Protein AF-A0A960D5Z2-F1 (afdb_monomer_lite)

Foldseek 3Di:
DDPPCVQLVQWDWDDDPPPDIDTDQDDPPVSDQDPSNVVSVVPCPVVSVPDD

Radius of gyration: 11.44 Å; chains: 1; bounding box: 29×16×30 Å

Secondary structure (DSSP, 8-state):
--SGGGG-TTEEEEE-STT-EEEEE--HHHH---HHHHHHHHHSHHHHTT--

Sequence (52 aa):
MTDWYGDFPSLRLEARETGVLEIVLAAPGLNSVGPQMHRDLADIWPVIDRDE

pLDDT: mean 92.48, std 10.0, range [51.44, 98.62]

Structure (mmCIF, N/CA/C/O backbone):
data_AF-A0A960D5Z2-F1
#
_entry.id   AF-A0A960D5Z2-F1
#
loop_
_atom_site.group_PDB
_atom_site.id
_atom_site.type_symbol
_atom_site.label_atom_id
_atom_site.label_alt_id
_atom_site.label_comp_id
_atom_site.label_asym_id
_atom_site.label_entity_id
_atom_site.label_seq_id
_atom_site.pdbx_PDB_ins_code
_atom_site.Cartn_x
_atom_site.Cartn_y
_atom_site.Cartn_z
_atom_site.occupancy
_atom_site.B_iso_or_equiv
_atom_site.auth_seq_id
_atom_site.auth_comp_id
_atom_site.auth_asym_id
_atom_site.auth_atom_id
_atom_site.pdbx_PDB_model_num
ATOM 1 N N . MET A 1 1 ? -7.592 -9.341 15.341 1.00 52.06 1 MET A N 1
ATOM 2 C CA . MET A 1 1 ? -7.198 -8.608 14.128 1.00 52.06 1 MET A CA 1
ATOM 3 C C . MET A 1 1 ? -7.122 -9.624 13.020 1.00 52.06 1 MET A C 1
ATOM 5 O O . MET A 1 1 ? -6.190 -10.418 12.984 1.00 52.06 1 MET A O 1
ATOM 9 N N . THR A 1 2 ? -8.212 -9.736 12.276 1.00 51.44 2 THR A N 1
ATOM 10 C CA . THR A 1 2 ? -8.354 -10.728 11.213 1.00 51.44 2 THR A CA 1
ATOM 11 C C . THR A 1 2 ? -7.367 -10.388 10.098 1.00 51.44 2 THR A C 1
ATOM 13 O O . THR A 1 2 ? -7.100 -9.220 9.847 1.00 51.44 2 THR A O 1
ATOM 16 N N . ASP A 1 3 ? -6.810 -11.421 9.481 1.00 69.00 3 ASP A N 1
ATOM 17 C CA . ASP A 1 3 ? -5.702 -11.472 8.512 1.00 69.00 3 ASP A CA 1
ATOM 18 C C . ASP A 1 3 ? -5.928 -10.702 7.180 1.00 69.00 3 ASP A C 1
ATOM 20 O O . ASP A 1 3 ? -5.353 -11.045 6.155 1.00 69.00 3 ASP A O 1
ATOM 24 N N . TRP A 1 4 ? -6.787 -9.672 7.151 1.00 74.12 4 TRP A N 1
ATOM 25 C CA . TRP A 1 4 ? -7.179 -8.918 5.945 1.00 74.12 4 TRP A CA 1
ATOM 26 C C . TRP A 1 4 ? -5.999 -8.249 5.241 1.00 74.12 4 TRP A C 1
ATOM 28 O O . TRP A 1 4 ? -5.994 -8.085 4.026 1.00 74.12 4 TRP A O 1
ATOM 38 N N . TYR A 1 5 ? -4.973 -7.880 6.003 1.00 87.69 5 TYR A N 1
ATOM 39 C CA . TYR A 1 5 ? -3.764 -7.284 5.453 1.00 87.69 5 TYR A CA 1
ATOM 40 C C . TYR A 1 5 ? -2.872 -8.287 4.703 1.00 87.69 5 TYR A C 1
ATOM 42 O O . TYR A 1 5 ? -2.011 -7.865 3.932 1.00 87.69 5 TYR A O 1
ATOM 50 N N . GLY A 1 6 ? -3.116 -9.596 4.844 1.00 89.94 6 GLY A N 1
ATOM 51 C CA . GLY A 1 6 ? -2.446 -10.641 4.066 1.00 89.94 6 GLY A CA 1
ATOM 52 C C . GLY A 1 6 ? -2.740 -10.587 2.560 1.00 89.94 6 GLY A C 1
ATOM 53 O O . GLY A 1 6 ? -1.927 -11.065 1.769 1.00 89.94 6 GLY A O 1
ATOM 54 N N . ASP A 1 7 ? -3.842 -9.946 2.153 1.00 94.38 7 ASP A N 1
ATOM 55 C CA . ASP A 1 7 ? -4.220 -9.767 0.743 1.00 94.38 7 ASP A CA 1
ATOM 56 C C . ASP A 1 7 ? -3.369 -8.709 0.009 1.00 94.38 7 ASP A C 1
ATOM 58 O O . ASP A 1 7 ? -3.445 -8.599 -1.217 1.00 94.38 7 ASP A O 1
ATOM 62 N N . PHE A 1 8 ? -2.515 -7.969 0.731 1.00 96.75 8 PHE A N 1
ATOM 63 C CA . PHE A 1 8 ? -1.661 -6.897 0.200 1.00 96.75 8 PHE A CA 1
ATOM 64 C C . PHE A 1 8 ? -0.164 -7.222 0.361 1.00 96.75 8 PHE A C 1
ATOM 66 O O . PHE A 1 8 ? 0.568 -6.489 1.031 1.00 96.75 8 PHE A O 1
ATOM 73 N N . PRO A 1 9 ? 0.336 -8.322 -0.236 1.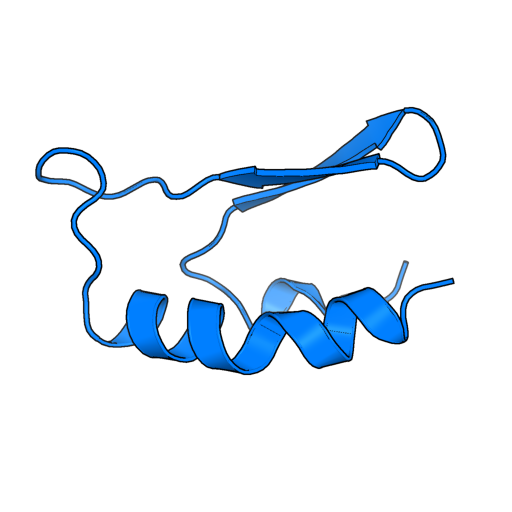00 96.31 9 PRO A N 1
ATOM 74 C CA . PRO A 1 9 ? 1.645 -8.895 0.086 1.00 96.31 9 PRO A CA 1
ATOM 75 C C . PRO A 1 9 ? 2.839 -8.020 -0.316 1.00 96.31 9 PRO A C 1
ATOM 77 O O . PRO A 1 9 ? 3.963 -8.290 0.108 1.00 96.31 9 PRO A O 1
ATOM 80 N N . SER A 1 10 ? 2.644 -7.004 -1.162 1.00 97.44 10 SER A N 1
ATOM 81 C CA . SER A 1 10 ? 3.716 -6.067 -1.519 1.00 97.44 10 SER A CA 1
ATOM 82 C C . SER A 1 10 ? 3.858 -4.898 -0.539 1.00 97.44 10 SER A C 1
ATOM 84 O O . SER A 1 10 ? 4.858 -4.178 -0.596 1.00 97.44 10 SER A O 1
ATOM 86 N N . LEU A 1 11 ? 2.883 -4.708 0.353 1.00 97.12 11 LEU A N 1
ATOM 87 C CA . LEU A 1 11 ? 2.873 -3.661 1.364 1.00 97.12 11 LEU A CA 1
ATOM 88 C C . LEU A 1 11 ? 3.232 -4.261 2.718 1.00 97.12 11 LEU A C 1
ATOM 90 O O . LEU A 1 11 ? 2.686 -5.279 3.135 1.00 97.12 11 LEU A O 1
ATOM 94 N N . ARG A 1 12 ? 4.135 -3.603 3.444 1.00 95.88 12 ARG A N 1
ATOM 95 C CA . ARG A 1 12 ? 4.345 -3.927 4.854 1.00 95.88 12 ARG A CA 1
ATOM 96 C C . ARG A 1 12 ? 3.436 -3.040 5.692 1.00 95.88 12 ARG A C 1
ATOM 98 O O . ARG A 1 12 ? 3.544 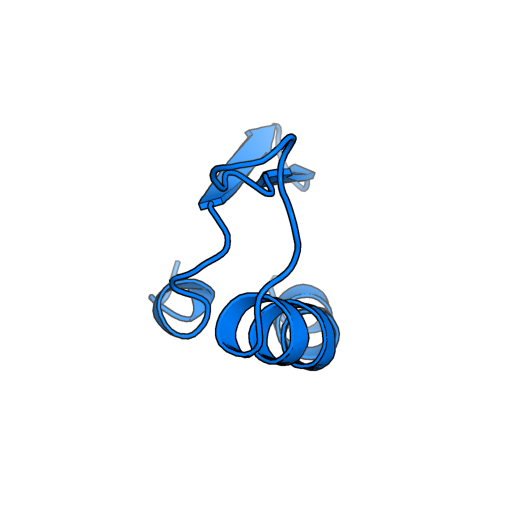-1.817 5.627 1.00 95.88 12 ARG A O 1
ATOM 105 N N . LEU A 1 13 ? 2.560 -3.676 6.457 1.00 94.31 13 LEU A N 1
ATOM 106 C CA . LEU A 1 13 ? 1.500 -3.033 7.222 1.00 94.31 13 LEU A CA 1
ATOM 107 C C . LEU A 1 13 ? 1.746 -3.303 8.703 1.00 94.31 13 LEU A C 1
ATOM 109 O O . LEU A 1 13 ? 1.774 -4.455 9.133 1.00 94.31 13 LEU A O 1
ATOM 113 N N . GLU A 1 14 ? 1.986 -2.245 9.473 1.00 91.88 14 GLU A N 1
ATOM 114 C CA . GLU A 1 14 ? 2.322 -2.349 10.892 1.00 91.88 14 GLU A CA 1
ATOM 115 C C . GLU A 1 14 ? 1.401 -1.443 11.711 1.00 91.88 14 GLU A C 1
ATOM 117 O O . GLU A 1 14 ? 1.435 -0.219 11.584 1.00 91.88 14 GLU A O 1
ATOM 122 N N . ALA A 1 15 ? 0.585 -2.041 12.583 1.00 90.50 15 ALA A N 1
ATOM 123 C CA . ALA A 1 15 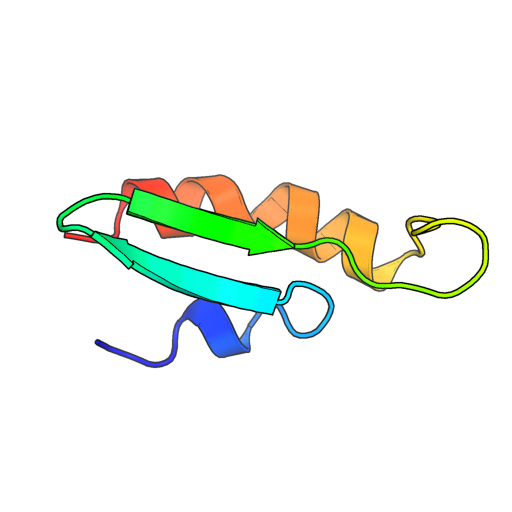? -0.149 -1.285 13.591 1.00 90.50 15 ALA A CA 1
ATOM 124 C C . ALA A 1 15 ? 0.848 -0.676 14.591 1.00 90.50 15 ALA A C 1
ATOM 126 O O . ALA A 1 15 ? 1.742 -1.363 15.099 1.00 90.50 15 ALA A O 1
ATOM 127 N N . ARG A 1 16 ? 0.720 0.627 14.843 1.00 89.69 16 ARG A N 1
ATOM 128 C CA . ARG A 1 16 ? 1.561 1.389 15.773 1.00 89.69 16 ARG A CA 1
ATOM 129 C C . ARG A 1 16 ? 0.756 1.749 17.021 1.00 89.69 16 ARG A C 1
ATOM 131 O O . ARG A 1 16 ? 0.007 0.923 17.537 1.00 89.69 16 ARG A O 1
ATOM 138 N N . GLU A 1 17 ? 0.973 2.949 17.550 1.00 90.81 17 GLU A N 1
ATOM 139 C CA . GLU A 1 17 ? 0.153 3.539 18.608 1.00 90.81 17 GLU A CA 1
ATOM 140 C C . GLU A 1 17 ? -1.341 3.453 18.253 1.00 90.81 17 GLU A C 1
ATOM 142 O O . GLU A 1 17 ? -1.708 3.306 17.087 1.00 90.81 17 GLU A O 1
ATOM 147 N N . THR A 1 18 ? -2.214 3.531 19.259 1.00 88.88 18 THR A N 1
ATOM 148 C CA . THR A 1 18 ? -3.656 3.317 19.083 1.00 88.88 18 THR A CA 1
ATOM 149 C C . THR A 1 18 ? -4.228 4.165 17.945 1.00 88.88 18 THR A C 1
ATOM 151 O O . THR A 1 18 ? -4.183 5.392 17.996 1.00 88.88 18 THR A O 1
ATOM 154 N N . GLY A 1 19 ? -4.794 3.494 16.938 1.00 89.56 19 GLY A N 1
ATOM 155 C CA . GLY A 1 19 ? -5.412 4.133 15.773 1.00 89.56 19 GLY A CA 1
ATOM 156 C C . GLY A 1 19 ? -4.437 4.578 14.676 1.00 89.56 19 GLY A C 1
ATOM 157 O O . GLY A 1 19 ? -4.864 5.233 13.730 1.00 89.56 19 GLY A O 1
ATOM 158 N N . VAL A 1 20 ? -3.145 4.242 14.771 1.00 94.12 20 VAL A N 1
ATOM 159 C CA . VAL A 1 20 ? -2.147 4.541 13.733 1.00 94.12 20 VAL A CA 1
ATOM 160 C C . VAL A 1 20 ? -1.738 3.263 13.006 1.00 94.12 20 VAL A C 1
ATOM 162 O O . VAL A 1 20 ? -1.182 2.342 13.606 1.00 94.12 20 VAL A O 1
ATOM 165 N N . LEU A 1 21 ? -1.945 3.241 11.689 1.00 94.75 21 LEU A N 1
ATOM 166 C CA . LEU A 1 21 ? -1.437 2.209 10.787 1.00 94.75 21 LEU A CA 1
ATOM 167 C C . LEU A 1 21 ? -0.271 2.768 9.963 1.00 94.75 21 LEU A C 1
ATOM 169 O O . LEU A 1 21 ? -0.427 3.753 9.241 1.00 94.75 21 LEU A O 1
ATOM 173 N N . GLU A 1 22 ? 0.897 2.136 10.050 1.00 95.75 22 GLU A N 1
ATOM 174 C CA . GLU A 1 22 ? 2.034 2.430 9.180 1.00 95.75 22 GLU A CA 1
ATOM 175 C C . GLU A 1 22 ? 1.980 1.547 7.927 1.00 95.75 22 GLU A C 1
ATOM 177 O O . GLU A 1 22 ? 1.895 0.322 8.019 1.00 95.75 22 GLU A O 1
ATOM 182 N N . ILE A 1 23 ? 2.078 2.179 6.755 1.00 96.69 23 ILE A N 1
ATOM 183 C CA . ILE A 1 23 ? 2.161 1.511 5.453 1.00 96.69 23 ILE A CA 1
ATOM 184 C C . ILE A 1 23 ? 3.539 1.795 4.861 1.0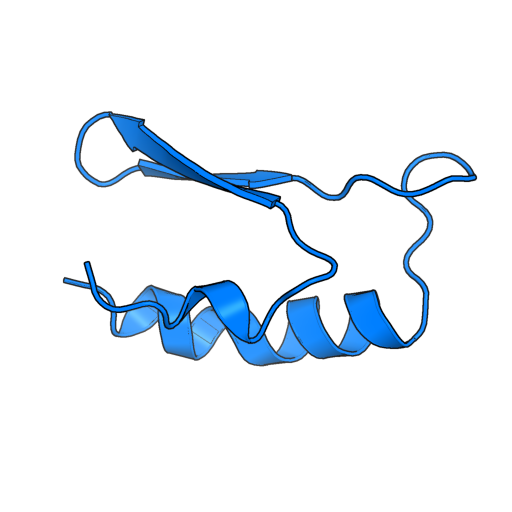0 96.69 23 ILE A C 1
ATOM 186 O O . ILE A 1 23 ? 3.875 2.947 4.582 1.00 96.69 23 ILE A O 1
ATOM 190 N N . VAL A 1 24 ? 4.341 0.752 4.650 1.00 97.25 24 VAL A N 1
ATOM 191 C CA . VAL A 1 24 ? 5.701 0.878 4.115 1.00 97.25 24 VAL A CA 1
ATOM 192 C C . VAL A 1 24 ? 5.793 0.249 2.732 1.00 97.25 24 VAL A C 1
ATOM 194 O O . VAL A 1 24 ? 5.578 -0.951 2.554 1.00 97.25 24 VAL A O 1
ATOM 197 N N . LEU A 1 25 ? 6.182 1.070 1.757 1.00 98.06 25 LEU A N 1
ATOM 198 C CA . LEU A 1 25 ? 6.560 0.625 0.420 1.00 98.06 25 LEU A CA 1
ATOM 199 C C . LEU A 1 25 ? 8.035 0.230 0.470 1.00 98.06 25 LEU A C 1
ATOM 201 O O . LEU A 1 25 ? 8.901 1.090 0.629 1.00 98.06 25 LEU A O 1
ATOM 205 N N . ALA A 1 26 ? 8.312 -1.065 0.350 1.00 95.00 26 ALA A N 1
ATOM 206 C CA . ALA A 1 26 ? 9.664 -1.607 0.376 1.00 95.00 26 ALA A CA 1
ATOM 207 C C . ALA A 1 26 ? 9.902 -2.455 -0.875 1.00 95.00 26 ALA A C 1
ATOM 209 O O . ALA A 1 26 ? 9.436 -3.588 -0.976 1.00 95.00 26 ALA A O 1
ATOM 210 N N . ALA A 1 27 ? 10.631 -1.898 -1.841 1.00 95.12 27 ALA A N 1
ATOM 211 C CA . ALA A 1 27 ? 10.975 -2.599 -3.074 1.00 95.12 27 ALA A CA 1
ATOM 212 C C . ALA A 1 27 ? 12.336 -2.139 -3.628 1.00 95.12 27 ALA A C 1
ATOM 214 O O . ALA A 1 27 ? 12.763 -1.006 -3.374 1.00 95.12 27 ALA A O 1
ATOM 215 N N . PRO A 1 28 ? 13.035 -2.986 -4.408 1.00 95.94 28 PRO A N 1
ATOM 216 C CA . PRO A 1 28 ? 14.242 -2.581 -5.122 1.00 95.94 28 PRO A CA 1
ATOM 217 C C . PRO A 1 28 ? 14.011 -1.354 -6.016 1.00 95.94 28 PRO A C 1
ATOM 219 O O . PRO A 1 28 ? 12.902 -1.098 -6.478 1.00 95.94 28 PRO A O 1
ATOM 222 N N . GLY A 1 29 ? 15.080 -0.605 -6.293 1.00 96.12 29 GLY A N 1
ATOM 223 C CA . GLY A 1 29 ? 14.996 0.578 -7.153 1.00 96.12 29 GLY A CA 1
ATOM 224 C C . GLY A 1 29 ? 14.270 1.745 -6.486 1.00 96.12 29 GLY A C 1
ATOM 225 O O . GLY A 1 29 ? 13.349 2.300 -7.073 1.00 96.12 29 GLY A O 1
ATOM 226 N N . LEU A 1 30 ? 14.680 2.109 -5.265 1.00 96.50 30 LEU A N 1
ATOM 227 C CA . LEU A 1 30 ? 14.115 3.237 -4.508 1.00 96.50 30 LEU A CA 1
ATOM 228 C C . LEU A 1 30 ? 12.598 3.103 -4.281 1.00 96.50 30 LEU A C 1
ATOM 230 O O . LEU A 1 30 ? 11.854 4.059 -4.479 1.00 96.50 30 LEU A O 1
ATOM 234 N N . ASN A 1 31 ? 12.149 1.911 -3.867 1.00 97.50 31 ASN A N 1
ATOM 235 C CA . ASN A 1 31 ? 10.737 1.580 -3.652 1.00 97.50 31 ASN A CA 1
ATOM 236 C C . ASN A 1 31 ? 9.887 1.700 -4.927 1.00 97.50 31 ASN A C 1
ATOM 238 O O . ASN A 1 31 ? 8.741 2.144 -4.882 1.00 97.50 31 ASN A O 1
ATOM 242 N N . SER A 1 32 ? 10.456 1.308 -6.072 1.00 98.00 32 SER A N 1
ATOM 243 C CA . SER A 1 32 ? 9.739 1.303 -7.348 1.00 98.00 32 SER A CA 1
ATOM 244 C C . SER A 1 32 ? 8.461 0.466 -7.266 1.00 98.00 32 SER A C 1
ATOM 246 O O . SER A 1 32 ? 8.475 -0.685 -6.825 1.00 98.00 32 SER A O 1
ATOM 248 N N . VAL A 1 33 ? 7.360 1.039 -7.749 1.00 98.31 33 VAL A N 1
ATOM 249 C CA . VAL A 1 33 ? 6.038 0.409 -7.727 1.00 98.31 33 VAL A CA 1
ATOM 250 C C . VAL A 1 33 ? 5.880 -0.489 -8.953 1.00 98.31 33 VAL A C 1
ATOM 252 O O . VAL A 1 33 ? 5.688 -0.020 -10.074 1.00 98.31 33 VAL A O 1
ATOM 255 N N . GLY A 1 34 ? 5.979 -1.801 -8.737 1.00 97.81 34 GLY A N 1
ATOM 256 C CA . GLY A 1 34 ? 5.678 -2.811 -9.752 1.00 97.81 34 GLY A CA 1
ATOM 257 C C . GLY A 1 34 ? 4.172 -3.084 -9.901 1.00 97.81 34 GLY A C 1
ATOM 258 O O . GLY A 1 34 ? 3.370 -2.556 -9.130 1.00 97.81 34 GLY A O 1
ATOM 259 N N . PRO A 1 35 ? 3.764 -3.963 -10.838 1.00 98.44 35 PRO A N 1
ATOM 260 C CA . PRO A 1 35 ? 2.349 -4.248 -11.093 1.00 98.44 35 PRO A CA 1
ATOM 261 C C . PRO A 1 35 ? 1.567 -4.740 -9.867 1.00 98.44 35 PRO A C 1
ATOM 263 O O . PRO A 1 35 ? 0.426 -4.329 -9.677 1.00 98.44 35 PRO A O 1
ATOM 266 N N . GLN A 1 36 ? 2.178 -5.580 -9.019 1.00 98.19 36 GLN A N 1
ATOM 267 C CA . GLN A 1 36 ? 1.530 -6.060 -7.792 1.00 98.19 36 GLN A CA 1
ATOM 268 C C . GLN A 1 36 ? 1.303 -4.916 -6.800 1.00 98.19 36 GLN A C 1
ATOM 270 O O . GLN A 1 36 ? 0.181 -4.702 -6.370 1.00 98.19 36 GLN A O 1
ATOM 275 N N . MET A 1 37 ? 2.341 -4.125 -6.512 1.00 98.44 37 MET A N 1
ATOM 276 C CA . MET A 1 37 ? 2.232 -2.991 -5.589 1.00 98.44 37 MET A CA 1
ATOM 277 C C . MET A 1 37 ? 1.288 -1.908 -6.095 1.00 98.44 37 MET A C 1
ATOM 279 O O . MET A 1 37 ? 0.590 -1.289 -5.303 1.00 98.44 37 MET A O 1
ATOM 283 N N . HIS A 1 38 ? 1.197 -1.720 -7.410 1.00 98.62 38 HIS A N 1
ATOM 284 C CA . HIS A 1 38 ? 0.199 -0.835 -7.993 1.00 98.62 38 HIS A CA 1
ATOM 285 C C . HIS A 1 38 ? -1.234 -1.310 -7.705 1.00 98.62 38 HIS A C 1
ATOM 287 O O . HIS A 1 38 ? -2.093 -0.486 -7.401 1.00 98.62 38 HIS A O 1
ATOM 293 N N . ARG A 1 39 ? -1.510 -2.619 -7.806 1.00 98.50 39 ARG A N 1
ATOM 294 C CA . ARG A 1 39 ? -2.820 -3.185 -7.445 1.00 98.50 39 ARG A CA 1
ATOM 295 C C . ARG A 1 39 ? -3.075 -3.039 -5.946 1.00 98.50 39 ARG A C 1
ATOM 297 O O . ARG A 1 39 ? -4.100 -2.484 -5.573 1.00 98.50 39 ARG A O 1
ATOM 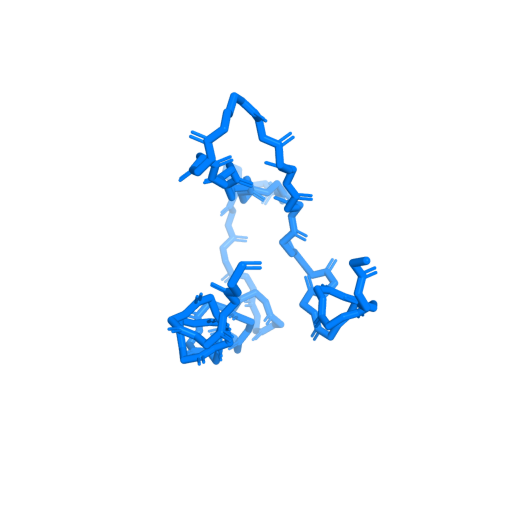304 N N . ASP A 1 40 ? -2.127 -3.462 -5.115 1.00 98.38 40 ASP A N 1
ATOM 305 C CA . ASP A 1 40 ? -2.285 -3.430 -3.659 1.00 98.38 40 ASP A CA 1
ATOM 306 C C . ASP A 1 40 ? -2.560 -1.997 -3.167 1.00 98.38 40 ASP A C 1
ATOM 308 O O . ASP A 1 40 ? -3.479 -1.772 -2.384 1.00 98.38 40 ASP A O 1
ATOM 312 N N . LEU A 1 41 ? -1.832 -1.005 -3.696 1.00 98.31 41 LEU A N 1
ATOM 313 C CA . LEU A 1 41 ? -2.056 0.411 -3.389 1.00 98.31 41 LEU A CA 1
ATOM 314 C C . LEU A 1 41 ? -3.398 0.945 -3.889 1.00 98.31 41 LEU A C 1
ATOM 316 O O . LEU A 1 41 ? -3.888 1.911 -3.321 1.00 98.31 41 LEU A O 1
ATOM 320 N N . ALA A 1 42 ? -3.981 0.402 -4.955 1.00 98.44 42 ALA A N 1
ATOM 321 C CA . ALA A 1 42 ? -5.302 0.834 -5.405 1.00 98.44 42 ALA A CA 1
ATOM 322 C C . ALA A 1 42 ? -6.411 0.283 -4.494 1.00 98.44 42 ALA A C 1
ATOM 324 O O . ALA A 1 42 ? -7.368 0.995 -4.186 1.00 98.44 42 ALA A O 1
ATOM 325 N N . ASP A 1 43 ? -6.249 -0.959 -4.038 1.00 98.06 43 ASP A N 1
ATOM 326 C CA . ASP A 1 43 ? -7.322 -1.739 -3.421 1.00 98.06 43 ASP A CA 1
ATOM 327 C C . ASP A 1 43 ? -7.334 -1.668 -1.879 1.00 98.06 43 ASP A C 1
ATOM 329 O O . ASP A 1 43 ? -8.345 -2.008 -1.264 1.00 98.06 43 ASP A O 1
ATOM 333 N N . ILE A 1 44 ? -6.255 -1.203 -1.233 1.00 96.88 44 ILE A N 1
ATOM 334 C CA . ILE A 1 44 ? -6.129 -1.236 0.236 1.00 96.88 44 ILE A CA 1
ATOM 335 C C . ILE A 1 44 ? -7.004 -0.216 0.982 1.00 96.88 44 ILE A C 1
ATOM 337 O O . ILE A 1 44 ? -7.465 -0.488 2.090 1.00 96.88 44 ILE A O 1
ATOM 341 N N . TRP A 1 45 ? -7.277 0.956 0.405 1.00 96.88 45 TRP A N 1
ATOM 342 C CA . TRP A 1 45 ? -7.923 2.053 1.144 1.00 96.88 45 TRP A CA 1
ATOM 343 C C . TRP A 1 45 ? -9.317 1.713 1.689 1.00 96.88 45 TRP A C 1
ATOM 345 O O . TRP A 1 45 ? -9.568 1.992 2.859 1.00 96.88 45 TRP A O 1
ATOM 355 N N . PRO A 1 46 ? -10.218 1.062 0.923 1.00 96.56 46 PRO A N 1
ATOM 356 C CA . PRO A 1 46 ? -11.516 0.649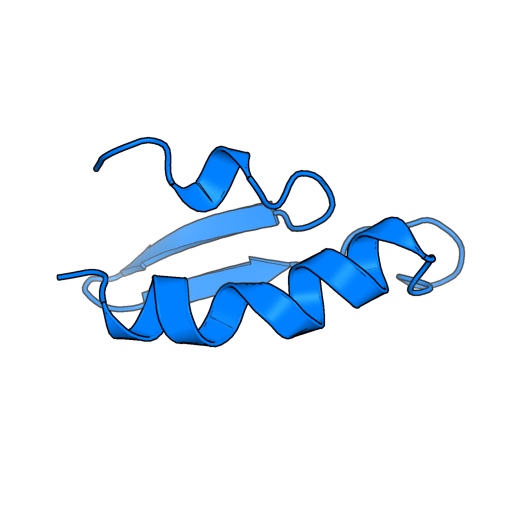 1.450 1.00 96.56 46 PRO A CA 1
ATOM 357 C C . PRO A 1 46 ? -11.432 -0.469 2.499 1.00 96.56 46 PRO A C 1
ATOM 359 O O . PRO A 1 46 ? -12.418 -0.705 3.194 1.00 96.56 46 PRO A O 1
ATOM 362 N N . VAL A 1 47 ? -10.321 -1.212 2.572 1.00 95.75 47 VAL A N 1
ATOM 363 C CA . VAL A 1 47 ? -10.100 -2.199 3.641 1.00 95.75 47 VAL A CA 1
ATOM 364 C C . VAL A 1 47 ? -9.746 -1.476 4.934 1.00 95.75 47 VAL A C 1
ATOM 366 O O . VAL A 1 47 ? -10.380 -1.740 5.947 1.00 95.75 47 VAL A O 1
ATOM 369 N N . ILE A 1 48 ? -8.826 -0.508 4.872 1.00 94.38 48 ILE A N 1
ATOM 370 C CA . ILE A 1 48 ? -8.445 0.322 6.026 1.00 94.38 48 ILE A CA 1
ATOM 371 C C . ILE A 1 48 ? -9.650 1.098 6.575 1.00 94.38 48 ILE A C 1
ATOM 373 O O . ILE A 1 48 ? -9.854 1.133 7.778 1.00 94.38 48 ILE A O 1
ATOM 377 N N . ASP A 1 49 ? -10.479 1.684 5.708 1.00 95.25 49 ASP A N 1
ATOM 378 C CA . ASP A 1 49 ? -11.668 2.457 6.117 1.00 95.25 49 ASP A CA 1
ATOM 379 C C . ASP A 1 49 ? -12.716 1.623 6.882 1.00 95.25 49 ASP A C 1
ATOM 381 O O . ASP A 1 49 ? -13.550 2.168 7.600 1.00 95.25 49 ASP A O 1
ATOM 385 N N . ARG A 1 50 ? -12.691 0.292 6.729 1.00 94.06 50 ARG A N 1
ATOM 386 C CA . ARG A 1 50 ? -13.599 -0.642 7.417 1.00 94.06 50 ARG A CA 1
ATOM 387 C C . ARG A 1 50 ? -12.965 -1.327 8.631 1.00 94.06 50 ARG A C 1
ATOM 389 O O . ARG A 1 50 ? -13.637 -2.150 9.248 1.00 94.06 50 ARG A O 1
ATOM 396 N N . ASP A 1 51 ? -11.697 -1.047 8.921 1.00 89.12 51 ASP A N 1
ATOM 397 C CA . ASP A 1 51 ? -10.973 -1.590 10.071 1.00 89.12 51 ASP A CA 1
ATOM 398 C C . ASP A 1 51 ? -11.337 -0.782 11.333 1.00 89.12 51 ASP A C 1
ATOM 400 O O . ASP A 1 51 ? -11.181 0.441 11.346 1.00 89.12 51 ASP A O 1
ATOM 404 N N . GLU A 1 52 ? -11.869 -1.455 12.364 1.00 79.81 52 GLU A N 1
ATOM 405 C CA . GLU A 1 52 ? -12.311 -0.868 13.650 1.00 79.81 52 GLU A CA 1
ATOM 406 C C . GLU A 1 52 ? -11.318 -1.134 14.792 1.00 79.81 52 GLU A C 1
ATOM 408 O O . GLU A 1 52 ? -10.937 -2.313 15.004 1.00 79.81 52 GLU A O 1
#